Protein AF-A0A967N0C7-F1 (afdb_monomer_lite)

Radius of gyration: 12.15 Å; chains: 1; bounding box: 39×19×24 Å

Sequence (54 aa):
QSAYKIADRIAMLYQGAIIEEGTPEEIRNTENPVVRQFITGSATGPINIEGIHA

Foldseek 3Di:
DVCLVPDQKDFDDDPNDGPDIDHSVCLVPDPPQVSVCVVVVPPDTDDDPPPPPD

pLDDT: mean 88.31, std 12.09, range [47.34, 97.5]

Structure (mmCIF, N/CA/C/O backbone):
data_AF-A0A967N0C7-F1
#
_entry.id   AF-A0A967N0C7-F1
#
loop_
_atom_site.group_PDB
_atom_site.id
_atom_site.type_symbol
_atom_site.label_atom_id
_atom_site.label_alt_id
_atom_site.label_comp_id
_atom_site.label_asym_id
_atom_site.label_entity_id
_atom_site.label_seq_id
_atom_site.pdbx_PDB_ins_code
_atom_site.Cartn_x
_atom_site.Cartn_y
_atom_site.Cartn_z
_atom_site.occupancy
_atom_site.B_iso_or_equiv
_atom_site.auth_seq_id
_atom_site.auth_comp_id
_atom_site.auth_asym_id
_atom_site.auth_atom_id
_atom_site.pdbx_PDB_model_num
ATOM 1 N N . GLN A 1 1 ? 1.764 4.979 8.357 1.00 64.69 1 GLN A N 1
ATOM 2 C CA . GLN A 1 1 ? 0.805 4.63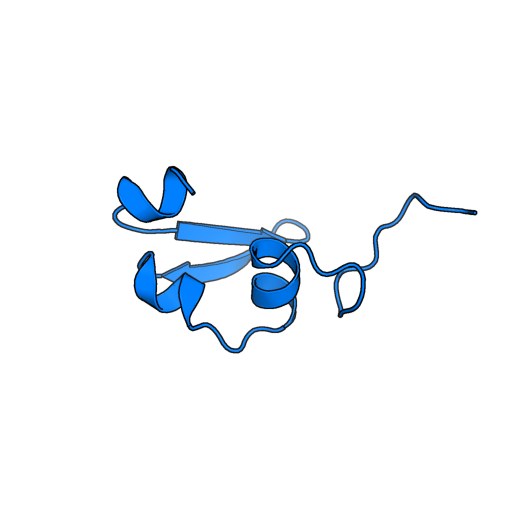6 9.438 1.00 64.69 1 GLN A CA 1
ATOM 3 C C . GLN A 1 1 ? -0.458 5.499 9.385 1.00 64.69 1 GLN A C 1
ATOM 5 O O . GLN A 1 1 ? -1.533 4.936 9.520 1.00 64.69 1 GLN A O 1
ATOM 10 N N . SER A 1 2 ? -0.367 6.820 9.163 1.00 81.31 2 SER A N 1
ATOM 11 C CA . SER A 1 2 ? -1.543 7.704 9.030 1.00 81.31 2 SER A CA 1
ATOM 12 C C . SER A 1 2 ? -2.490 7.293 7.898 1.00 81.31 2 SER A C 1
ATOM 14 O O . SER A 1 2 ? -3.682 7.201 8.146 1.00 81.31 2 SER A O 1
ATOM 16 N N . ALA A 1 3 ? -1.966 6.953 6.713 1.00 85.06 3 ALA A N 1
ATOM 17 C CA . ALA A 1 3 ? -2.773 6.530 5.560 1.00 85.06 3 ALA A CA 1
ATOM 18 C C . ALA A 1 3 ? -3.753 5.387 5.891 1.00 85.06 3 ALA A C 1
ATOM 20 O O . ALA A 1 3 ? -4.940 5.506 5.626 1.00 85.06 3 ALA A O 1
ATOM 21 N N . TYR A 1 4 ? -3.293 4.339 6.584 1.00 89.00 4 TYR A N 1
ATOM 22 C CA . TYR A 1 4 ? -4.151 3.224 7.008 1.00 89.00 4 TYR A CA 1
ATOM 23 C C . TYR A 1 4 ? -5.236 3.600 8.026 1.00 89.00 4 TYR A C 1
ATOM 25 O O . TYR A 1 4 ? -6.165 2.827 8.217 1.00 89.00 4 TYR A O 1
ATOM 33 N N . LYS A 1 5 ? -5.085 4.720 8.740 1.00 90.25 5 LYS A N 1
ATOM 34 C CA . LYS A 1 5 ? -6.020 5.135 9.796 1.00 90.25 5 LYS A CA 1
ATOM 35 C C . LYS A 1 5 ? -7.107 6.080 9.299 1.00 90.25 5 LYS A C 1
ATOM 37 O O . LYS A 1 5 ? -8.116 6.211 9.977 1.00 90.25 5 LYS A O 1
ATOM 42 N N . ILE A 1 6 ? -6.865 6.781 8.193 1.00 93.19 6 ILE A N 1
ATOM 43 C CA . ILE A 1 6 ? -7.733 7.874 7.729 1.00 93.19 6 ILE A CA 1
ATOM 44 C C . ILE A 1 6 ? -8.339 7.625 6.350 1.00 93.19 6 ILE A C 1
ATOM 46 O O . ILE A 1 6 ? -9.278 8.320 5.987 1.00 93.19 6 ILE A O 1
ATOM 50 N N . ALA A 1 7 ? -7.771 6.713 5.559 1.00 94.69 7 ALA A N 1
ATOM 51 C CA . ALA A 1 7 ? -8.225 6.475 4.199 1.00 94.69 7 ALA A CA 1
ATOM 52 C C . ALA A 1 7 ? -9.344 5.432 4.170 1.00 94.69 7 ALA A C 1
ATOM 54 O O . ALA A 1 7 ? -9.220 4.384 4.796 1.00 94.69 7 ALA A O 1
ATOM 55 N N . ASP A 1 8 ? -10.382 5.679 3.374 1.00 96.31 8 ASP A N 1
ATOM 56 C CA . ASP A 1 8 ? -11.410 4.675 3.072 1.00 96.31 8 ASP A CA 1
ATOM 57 C C . ASP A 1 8 ? -10.909 3.648 2.043 1.00 96.31 8 ASP A C 1
ATOM 59 O O . ASP A 1 8 ? -11.273 2.473 2.078 1.00 96.31 8 ASP A O 1
ATOM 63 N N . ARG A 1 9 ? -10.035 4.091 1.129 1.00 96.56 9 ARG A N 1
ATOM 64 C CA . ARG A 1 9 ? -9.396 3.279 0.086 1.00 96.56 9 ARG A CA 1
ATOM 65 C C . ARG A 1 9 ? -7.946 3.703 -0.113 1.00 96.56 9 ARG A C 1
ATOM 67 O O . ARG A 1 9 ? -7.598 4.871 0.048 1.00 96.56 9 ARG A O 1
ATOM 74 N N . ILE A 1 10 ? -7.107 2.751 -0.490 1.00 96.25 10 ILE A N 1
ATOM 75 C CA . ILE A 1 10 ? -5.686 2.923 -0.771 1.00 96.25 10 ILE A CA 1
ATOM 76 C C . ILE A 1 10 ? -5.392 2.257 -2.115 1.00 96.25 10 ILE A C 1
ATOM 78 O O . ILE A 1 10 ? -5.790 1.117 -2.339 1.00 96.25 10 ILE A O 1
ATOM 82 N N . ALA A 1 11 ? -4.665 2.962 -2.981 1.00 96.50 11 ALA A N 1
ATOM 83 C CA . ALA A 1 11 ? -4.161 2.440 -4.246 1.00 96.50 11 ALA A CA 1
ATOM 84 C C . ALA A 1 11 ? -2.628 2.489 -4.261 1.00 96.50 11 ALA A C 1
ATOM 86 O O . ALA A 1 11 ? -2.034 3.506 -3.892 1.00 96.50 11 ALA A O 1
ATOM 87 N N . MET A 1 12 ? -1.989 1.405 -4.700 1.00 95.69 12 MET A N 1
ATOM 88 C CA . MET A 1 12 ? -0.547 1.339 -4.915 1.00 95.69 12 MET A CA 1
ATOM 89 C C . MET A 1 12 ? -0.229 1.636 -6.380 1.00 95.69 12 MET A C 1
ATOM 91 O O . MET A 1 12 ? -0.584 0.865 -7.273 1.00 95.69 12 MET A O 1
ATOM 95 N N . LEU A 1 13 ? 0.475 2.743 -6.616 1.00 95.00 13 LEU A N 1
ATOM 96 C CA . LEU A 1 13 ? 1.001 3.111 -7.927 1.00 95.00 13 LEU A CA 1
ATOM 97 C C . LEU A 1 13 ? 2.435 2.590 -8.072 1.00 95.00 13 LEU A C 1
ATOM 99 O O . LEU A 1 13 ? 3.301 2.909 -7.257 1.00 95.00 13 LEU A O 1
ATOM 103 N N . TYR A 1 14 ? 2.699 1.837 -9.134 1.00 93.12 14 TYR A N 1
ATOM 104 C CA . TYR A 1 14 ? 4.035 1.366 -9.481 1.00 93.12 14 TYR A CA 1
ATOM 105 C C . TYR A 1 14 ? 4.221 1.362 -11.001 1.00 93.12 14 TYR A C 1
ATOM 107 O O . TYR A 1 14 ? 3.329 0.952 -11.736 1.00 93.12 14 TYR A O 1
ATOM 115 N N . GLN A 1 15 ? 5.364 1.871 -11.478 1.00 90.81 15 GLN A N 1
ATOM 116 C CA . GLN A 1 15 ? 5.685 1.993 -12.913 1.00 90.81 15 GLN A CA 1
ATOM 117 C C . GLN A 1 15 ? 4.577 2.664 -13.754 1.00 90.81 15 GLN A C 1
ATOM 119 O O . GLN A 1 15 ? 4.310 2.283 -14.889 1.00 90.81 15 GLN A O 1
ATOM 124 N N . GLY A 1 16 ? 3.917 3.680 -13.189 1.00 94.31 16 GLY A N 1
ATOM 125 C CA . GLY A 1 16 ? 2.861 4.431 -13.877 1.00 94.31 16 GLY A CA 1
ATOM 126 C C . GLY A 1 16 ? 1.499 3.730 -13.939 1.00 94.31 16 GLY A C 1
ATOM 127 O O . GLY A 1 16 ? 0.588 4.268 -14.560 1.00 94.31 16 GLY A O 1
ATOM 128 N N . ALA A 1 17 ? 1.331 2.580 -13.278 1.00 95.19 17 ALA A N 1
ATOM 129 C CA . ALA A 1 17 ? 0.071 1.847 -13.214 1.00 95.19 17 ALA A CA 1
ATOM 130 C C . ALA A 1 17 ? -0.365 1.585 -11.767 1.00 95.19 17 ALA A C 1
ATOM 132 O O . ALA A 1 17 ? 0.463 1.421 -10.869 1.00 95.19 17 ALA A O 1
ATOM 133 N N . ILE A 1 18 ? -1.680 1.544 -11.536 1.00 96.31 18 ILE A N 1
ATOM 134 C CA . ILE A 1 18 ? -2.230 1.051 -10.270 1.00 96.31 18 ILE A CA 1
ATOM 135 C C . ILE A 1 18 ? -2.109 -0.467 -10.302 1.00 96.31 18 ILE A C 1
ATOM 137 O O . ILE A 1 18 ? -2.743 -1.124 -11.124 1.00 96.31 18 ILE A O 1
ATOM 141 N N . ILE A 1 19 ? -1.266 -1.007 -9.429 1.00 95.44 19 ILE A N 1
ATOM 142 C CA . ILE A 1 19 ? -1.030 -2.451 -9.336 1.00 95.44 19 ILE A CA 1
ATOM 143 C C . ILE A 1 19 ? -1.910 -3.113 -8.278 1.00 95.44 19 ILE A C 1
ATOM 145 O O . ILE A 1 19 ? -2.076 -4.327 -8.302 1.00 95.44 19 ILE A O 1
ATOM 149 N N . GLU A 1 20 ? -2.464 -2.324 -7.355 1.00 96.50 20 GLU A N 1
ATOM 150 C CA . GLU A 1 20 ? -3.389 -2.799 -6.332 1.00 96.50 20 GLU A CA 1
ATOM 151 C C . GLU A 1 20 ? -4.250 -1.655 -5.802 1.00 96.50 20 GLU A C 1
ATOM 153 O O . GLU A 1 20 ? -3.768 -0.530 -5.660 1.00 96.50 20 GLU A O 1
ATOM 158 N N . GLU A 1 21 ? -5.505 -1.943 -5.471 1.00 97.25 21 GLU A N 1
ATOM 159 C CA . GLU A 1 21 ? -6.419 -1.000 -4.839 1.00 97.25 21 GLU A CA 1
ATOM 160 C C . GLU A 1 21 ? -7.383 -1.744 -3.912 1.00 97.25 21 GLU A C 1
ATOM 162 O O . GLU A 1 21 ? -7.935 -2.776 -4.286 1.00 97.25 21 GLU A O 1
ATOM 167 N N . GLY A 1 22 ? -7.614 -1.200 -2.719 1.00 96.75 22 GLY A N 1
ATOM 168 C CA . GLY A 1 22 ? -8.555 -1.763 -1.759 1.00 96.75 22 GLY A CA 1
ATOM 169 C C . GLY A 1 22 ? -8.693 -0.911 -0.505 1.00 96.75 22 GLY A C 1
ATOM 170 O O . GLY A 1 22 ? -8.152 0.190 -0.401 1.00 96.75 22 GLY A O 1
ATOM 171 N N . THR A 1 23 ? -9.424 -1.423 0.470 1.00 97.50 23 THR A N 1
ATOM 172 C CA . THR A 1 23 ? -9.490 -0.874 1.824 1.00 97.50 23 THR A CA 1
ATOM 173 C C . THR A 1 23 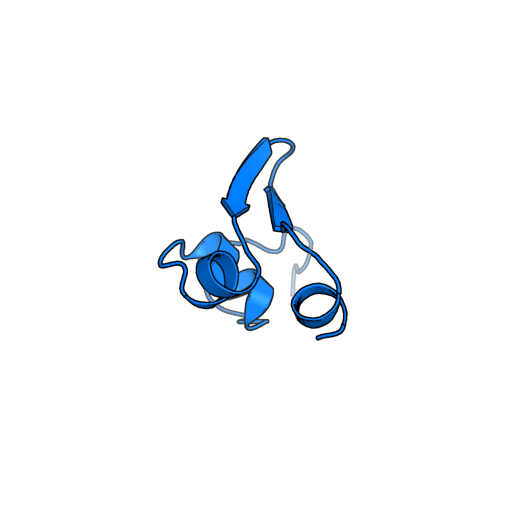? -8.120 -0.946 2.516 1.00 97.50 23 THR A C 1
ATOM 175 O O . THR A 1 23 ? -7.255 -1.745 2.140 1.00 97.50 23 THR A O 1
ATOM 178 N N . PRO A 1 24 ? -7.897 -0.158 3.582 1.00 95.81 24 PRO A N 1
ATOM 179 C CA . PRO A 1 24 ? -6.697 -0.272 4.409 1.00 95.81 24 PRO A CA 1
ATOM 180 C C . PRO A 1 24 ? -6.385 -1.692 4.900 1.00 95.81 24 PRO A C 1
ATOM 182 O O . PRO A 1 24 ? -5.214 -2.040 5.058 1.00 95.81 24 PRO A O 1
ATOM 185 N N . GLU A 1 25 ? -7.414 -2.493 5.179 1.00 95.38 25 GLU A N 1
ATOM 186 C CA . GLU A 1 25 ? -7.265 -3.868 5.655 1.00 95.38 25 GLU A CA 1
ATOM 187 C C . GLU A 1 25 ? -6.861 -4.819 4.523 1.00 95.38 25 GLU A C 1
ATOM 189 O O . GLU A 1 25 ? -5.924 -5.598 4.693 1.00 95.38 25 GLU A O 1
ATOM 194 N N . GLU A 1 26 ? -7.478 -4.694 3.346 1.00 96.62 26 GLU A N 1
ATOM 195 C CA . GLU A 1 26 ? -7.111 -5.468 2.152 1.00 96.62 26 GLU A CA 1
ATOM 196 C C . GLU A 1 26 ? -5.660 -5.199 1.737 1.00 96.62 26 GLU A C 1
ATOM 198 O O . GLU A 1 26 ? -4.883 -6.136 1.571 1.00 96.62 26 GLU A O 1
ATOM 203 N N . ILE A 1 27 ? -5.244 -3.928 1.681 1.00 95.88 27 ILE A N 1
ATOM 204 C CA . ILE A 1 27 ? -3.859 -3.568 1.334 1.00 95.88 27 ILE A CA 1
ATOM 205 C C . ILE A 1 27 ? -2.859 -4.071 2.378 1.00 95.88 27 ILE A C 1
ATOM 207 O O . ILE A 1 27 ? -1.744 -4.456 2.034 1.00 95.88 27 ILE A O 1
ATOM 211 N N . ARG A 1 28 ? -3.232 -4.101 3.661 1.00 93.06 28 ARG A N 1
ATOM 212 C CA . ARG A 1 28 ? -2.360 -4.641 4.714 1.00 93.06 28 ARG A CA 1
ATOM 213 C C . ARG A 1 28 ? -2.170 -6.152 4.586 1.00 93.06 28 ARG A C 1
ATOM 215 O O . ARG A 1 28 ? -1.085 -6.646 4.887 1.00 93.06 28 ARG A O 1
ATOM 222 N N . ASN A 1 29 ? -3.215 -6.861 4.171 1.00 95.06 29 ASN A N 1
A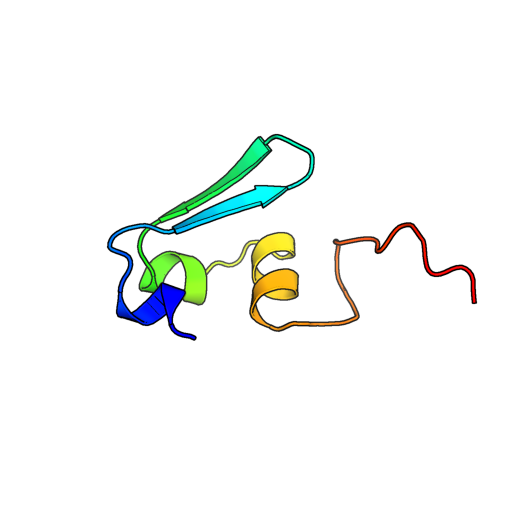TOM 223 C CA . ASN A 1 29 ? -3.244 -8.320 4.098 1.00 95.06 29 ASN A CA 1
ATOM 224 C C . ASN A 1 29 ? -2.927 -8.874 2.701 1.00 95.06 29 ASN A C 1
ATOM 226 O O . ASN A 1 29 ? -2.880 -10.092 2.538 1.00 95.06 29 ASN A O 1
ATOM 230 N N . THR A 1 30 ? -2.669 -8.007 1.719 1.00 95.00 30 THR A N 1
ATOM 231 C CA . THR A 1 30 ? -2.314 -8.382 0.344 1.00 95.00 30 THR A CA 1
ATOM 232 C C . THR A 1 30 ? -1.218 -9.447 0.279 1.00 95.00 30 THR A C 1
ATOM 234 O O . THR A 1 30 ? -0.292 -9.469 1.095 1.00 95.00 30 THR A O 1
ATOM 237 N N . GLU A 1 31 ? -1.299 -10.325 -0.718 1.00 95.12 31 GLU A N 1
ATOM 238 C CA . GLU A 1 31 ? -0.247 -11.282 -1.075 1.00 95.12 31 GLU A CA 1
ATOM 239 C C . GLU A 1 31 ? 0.653 -10.773 -2.205 1.00 95.12 31 GLU A C 1
ATOM 241 O O . GLU A 1 31 ? 1.650 -11.417 -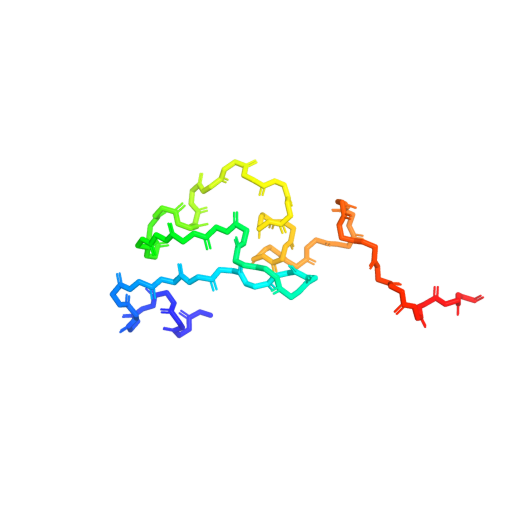2.534 1.00 95.12 31 GLU A O 1
ATOM 246 N N . ASN A 1 32 ? 0.349 -9.603 -2.775 1.00 94.81 32 ASN A N 1
ATOM 247 C CA . ASN A 1 32 ? 1.150 -9.018 -3.834 1.00 94.81 32 ASN A CA 1
ATOM 248 C C . ASN A 1 32 ? 2.549 -8.673 -3.299 1.00 94.81 32 ASN A C 1
ATOM 250 O O . ASN A 1 32 ? 2.687 -7.820 -2.413 1.00 94.81 32 ASN A O 1
ATOM 254 N N . PRO A 1 33 ? 3.611 -9.308 -3.824 1.00 94.31 33 PRO A N 1
ATOM 255 C CA . PRO A 1 33 ? 4.951 -9.170 -3.271 1.00 94.31 33 PRO A CA 1
ATOM 256 C C . PRO A 1 33 ? 5.510 -7.751 -3.437 1.00 94.31 33 PRO A C 1
ATOM 258 O O . PRO A 1 33 ? 6.290 -7.313 -2.593 1.00 94.31 33 PRO A O 1
ATOM 261 N N . VAL A 1 34 ? 5.086 -7.009 -4.468 1.00 94.25 34 VAL A N 1
ATOM 262 C CA . VAL A 1 34 ? 5.487 -5.608 -4.688 1.00 94.25 34 VAL A CA 1
ATOM 263 C C . VAL A 1 34 ? 4.884 -4.718 -3.605 1.00 94.25 34 VAL A C 1
ATOM 265 O O . VAL A 1 34 ? 5.599 -3.973 -2.934 1.00 94.25 34 VAL A O 1
ATOM 268 N N . VAL A 1 35 ? 3.573 -4.836 -3.384 1.00 94.62 35 VAL A N 1
ATOM 269 C CA . VAL A 1 35 ? 2.868 -4.057 -2.359 1.00 94.62 35 VAL A CA 1
ATOM 270 C C . VAL A 1 35 ? 3.398 -4.422 -0.973 1.00 94.62 35 VAL A C 1
ATOM 272 O O . VAL A 1 35 ? 3.736 -3.526 -0.201 1.00 94.62 35 VAL A O 1
ATOM 275 N N . ARG A 1 36 ? 3.579 -5.720 -0.676 1.00 94.38 36 ARG A N 1
ATOM 276 C CA . ARG A 1 36 ? 4.168 -6.188 0.590 1.00 94.38 36 ARG A CA 1
ATOM 277 C C . ARG A 1 36 ? 5.552 -5.614 0.841 1.00 94.38 36 ARG A C 1
ATOM 279 O O . ARG A 1 36 ? 5.808 -5.123 1.941 1.00 94.38 36 ARG A O 1
ATOM 286 N N . GLN A 1 37 ? 6.445 -5.666 -0.146 1.00 93.94 37 GLN A N 1
ATOM 287 C CA . GLN A 1 37 ? 7.789 -5.116 0.002 1.00 93.94 37 GLN A CA 1
ATOM 288 C C . GLN A 1 37 ? 7.733 -3.614 0.314 1.00 93.94 37 GLN A C 1
ATOM 290 O O . GLN A 1 37 ? 8.408 -3.162 1.239 1.00 93.94 37 GLN A O 1
ATOM 295 N N . PHE A 1 38 ? 6.879 -2.861 -0.387 1.00 92.31 38 PHE A N 1
ATOM 296 C CA . PHE A 1 38 ? 6.718 -1.422 -0.175 1.00 92.31 38 PHE A CA 1
ATOM 297 C C . PHE A 1 38 ? 6.203 -1.089 1.231 1.00 92.31 38 PHE A C 1
ATOM 299 O O . PHE A 1 38 ? 6.794 -0.270 1.933 1.00 92.31 38 PHE A O 1
ATOM 306 N N . ILE A 1 39 ? 5.126 -1.743 1.678 1.00 90.56 39 ILE A N 1
ATOM 307 C CA . ILE A 1 39 ? 4.492 -1.421 2.967 1.00 90.56 39 ILE A CA 1
ATOM 308 C C . ILE A 1 39 ? 5.322 -1.882 4.171 1.00 90.56 39 ILE A C 1
ATOM 310 O O . ILE A 1 39 ? 5.204 -1.298 5.248 1.00 90.56 39 ILE A O 1
ATOM 314 N N . THR A 1 40 ? 6.148 -2.920 4.002 1.00 90.81 40 THR A N 1
ATOM 315 C CA . THR A 1 40 ? 7.055 -3.427 5.047 1.00 90.81 40 THR A CA 1
ATOM 316 C C . THR A 1 40 ? 8.414 -2.730 5.048 1.00 90.81 40 THR A C 1
ATOM 318 O O . THR A 1 40 ? 9.145 -2.844 6.029 1.00 90.81 40 THR A O 1
ATOM 321 N N . GLY A 1 41 ? 8.754 -1.998 3.982 1.00 88.94 41 GLY A N 1
ATOM 322 C CA . GLY A 1 41 ? 10.080 -1.405 3.806 1.00 88.94 41 GLY A CA 1
ATOM 323 C C . GLY A 1 41 ? 11.180 -2.450 3.606 1.00 88.94 41 GLY A C 1
ATOM 324 O O . GLY A 1 41 ? 12.327 -2.205 3.974 1.00 88.94 41 GLY A O 1
ATOM 325 N N . SER A 1 42 ? 10.841 -3.630 3.075 1.00 88.62 42 SER A N 1
ATOM 326 C CA . SER A 1 42 ? 11.820 -4.698 2.864 1.00 88.62 42 SER A CA 1
ATOM 327 C C . SER A 1 42 ? 12.833 -4.311 1.782 1.00 88.62 42 SER A C 1
ATOM 329 O O . SER A 1 42 ? 12.471 -3.928 0.667 1.00 88.62 42 SER A O 1
ATOM 331 N N . ALA A 1 43 ? 14.121 -4.462 2.101 1.00 84.44 43 ALA A N 1
ATOM 332 C CA . ALA A 1 43 ? 15.217 -4.250 1.155 1.00 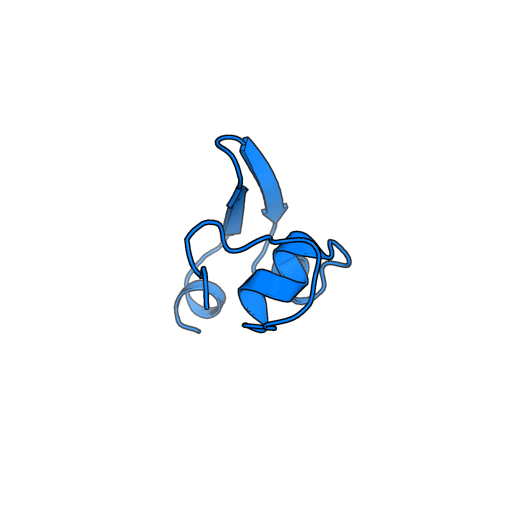84.44 43 ALA A CA 1
ATOM 333 C C . ALA A 1 43 ? 15.306 -5.359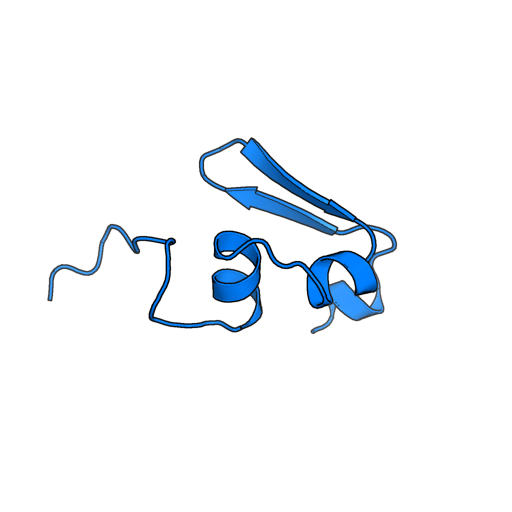 0.090 1.00 84.44 43 ALA A C 1
ATOM 335 O O . ALA A 1 43 ? 15.935 -5.170 -0.946 1.00 84.44 43 ALA A O 1
ATOM 336 N N . THR A 1 44 ? 14.677 -6.511 0.337 1.00 82.50 44 THR A N 1
ATOM 337 C CA . THR A 1 44 ? 14.625 -7.650 -0.584 1.00 82.50 44 THR A CA 1
ATOM 338 C C . THR A 1 44 ? 13.213 -7.848 -1.127 1.00 82.50 44 THR A C 1
ATOM 340 O O . THR A 1 44 ? 12.231 -7.808 -0.379 1.00 82.50 44 THR A O 1
ATOM 343 N N . GLY A 1 45 ? 13.112 -8.084 -2.435 1.00 85.75 45 GLY A N 1
ATOM 344 C CA . GLY A 1 45 ? 11.854 -8.356 -3.125 1.00 85.75 45 GLY A CA 1
ATOM 345 C C . GLY A 1 45 ? 11.872 -7.895 -4.589 1.00 85.75 45 GLY A C 1
ATOM 346 O O . GLY A 1 45 ? 12.938 -7.577 -5.113 1.00 85.75 45 GLY A O 1
ATOM 347 N N . PRO A 1 46 ? 10.712 -7.899 -5.266 1.00 87.12 46 PRO A N 1
ATOM 348 C CA . PRO A 1 46 ? 10.604 -7.596 -6.697 1.00 87.12 46 PRO A CA 1
ATOM 349 C C . PRO A 1 46 ? 10.829 -6.121 -7.071 1.00 87.12 46 PRO A C 1
ATOM 351 O O . PRO A 1 46 ? 11.068 -5.829 -8.241 1.00 87.12 46 PRO A O 1
ATOM 354 N N . ILE A 1 47 ? 10.735 -5.182 -6.122 1.00 88.19 47 ILE A N 1
ATOM 355 C CA . ILE A 1 47 ? 11.048 -3.771 -6.363 1.00 88.19 47 ILE A CA 1
ATOM 356 C C . ILE A 1 47 ? 12.564 -3.636 -6.463 1.00 88.19 47 ILE A C 1
ATOM 358 O O . ILE A 1 47 ? 13.272 -3.654 -5.454 1.00 88.19 47 ILE A O 1
ATOM 362 N N . ASN A 1 48 ? 13.044 -3.453 -7.690 1.00 79.56 48 ASN A N 1
ATOM 363 C CA . ASN A 1 48 ? 14.417 -3.053 -7.955 1.00 79.56 48 ASN A CA 1
ATOM 364 C C . ASN A 1 48 ? 14.556 -1.553 -7.685 1.00 79.56 48 ASN A C 1
ATOM 366 O O . ASN A 1 48 ? 13.874 -0.737 -8.308 1.00 79.56 48 ASN A O 1
ATOM 370 N N . ILE A 1 49 ? 15.427 -1.184 -6.747 1.00 72.38 49 ILE A N 1
ATOM 371 C CA . ILE A 1 49 ? 15.763 0.217 -6.498 1.00 72.38 49 ILE A CA 1
ATOM 372 C C . ILE A 1 49 ? 16.796 0.626 -7.549 1.00 72.38 49 ILE A C 1
ATOM 374 O O . ILE A 1 49 ? 18.003 0.489 -7.346 1.00 72.38 49 ILE A O 1
ATOM 378 N N . GLU A 1 50 ? 16.324 1.082 -8.707 1.00 64.38 50 GLU A N 1
ATOM 379 C CA . GLU A 1 50 ? 17.210 1.652 -9.720 1.00 64.38 50 GLU A CA 1
ATOM 380 C C . GLU A 1 50 ? 17.828 2.948 -9.174 1.00 64.38 50 GLU A C 1
ATOM 382 O O . GLU A 1 50 ? 17.118 3.889 -8.819 1.00 64.38 50 GLU A O 1
ATOM 387 N N . GLY A 1 51 ? 19.160 2.970 -9.052 1.00 57.44 51 GLY A N 1
ATOM 388 C CA . GLY A 1 51 ? 19.920 4.116 -8.538 1.00 57.44 51 GLY A CA 1
ATOM 389 C C . GLY A 1 51 ? 20.863 3.822 -7.369 1.00 57.44 51 GLY A C 1
ATOM 390 O O . GLY A 1 51 ? 21.664 4.688 -7.032 1.00 57.44 51 GLY A O 1
ATOM 391 N N . ILE A 1 52 ? 20.841 2.619 -6.781 1.00 57.66 52 ILE A N 1
ATOM 392 C CA . ILE A 1 52 ? 21.879 2.184 -5.829 1.00 57.66 52 ILE A CA 1
ATOM 393 C C . ILE A 1 52 ? 22.909 1.337 -6.583 1.00 57.66 52 ILE A C 1
ATOM 395 O O . ILE A 1 52 ? 22.923 0.111 -6.497 1.00 57.66 52 ILE A O 1
ATOM 399 N N . HIS A 1 53 ? 23.767 1.996 -7.359 1.00 47.34 53 HIS A N 1
ATOM 400 C CA . HIS A 1 53 ? 25.082 1.426 -7.633 1.00 47.34 53 HIS A CA 1
ATOM 401 C C . HIS A 1 53 ? 25.891 1.601 -6.346 1.00 47.34 53 HIS A C 1
ATOM 403 O O . HIS A 1 53 ? 26.160 2.735 -5.948 1.00 47.34 53 HIS A O 1
ATOM 409 N N . ALA A 1 54 ? 26.164 0.495 -5.653 1.00 54.56 54 ALA A N 1
ATOM 410 C CA . ALA A 1 54 ? 27.170 0.474 -4.595 1.00 54.56 54 ALA A CA 1
ATOM 411 C C . ALA A 1 54 ? 28.558 0.794 -5.170 1.00 54.56 54 ALA A C 1
ATOM 413 O O . ALA A 1 54 ? 28.809 0.403 -6.336 1.00 54.56 54 ALA A O 1
#

Secondary structure (DSSP, 8-state):
-HHHHH-S-EEEEETTEEEEEE-HHHHHH---HHHHHHHHT-SSSS---TT---